Protein AF-A0A849E7L7-F1 (afdb_monomer)

Secondary structure (DSSP, 8-state):
--SSSSSTTEEEEEES-EE-TT--SS-HHHHHTTEEETTT-EESS--EEE-SHHHHHHHS--TTS----

Sequence (69 aa):
CRYGGCITCAGRLVSGSVRQPKGTALNKRQSQDGYILMCVAQPKEDCVVEVGVETHTNLYRNPFLGPLK

Solvent-accessible surface area (backbone atoms only — not comparable to full-atom values): 4245 Å² total; per-residue (Å²): 123,74,62,21,71,48,67,91,51,49,30,33,52,77,41,65,48,68,51,44,93,58,53,65,52,64,52,72,66,48,45,70,73,28,43,44,44,58,67,44,45,41,71,79,51,78,66,44,67,48,69,57,67,71,51,49,58,72,70,53,74,65,77,86,80,55,82,89,127

Mean predicted aligned error: 3.99 Å

Foldseek 3Di:
DLQQQACPQKWAWPDADWDAPRHDNADPVLVVSRIDRVSRIDGPDDIDIHDDDVRVPVRDDDCVPDDDD

pLDDT: mean 91.88, std 8.95, range [57.56, 98.19]

Radius of gyration: 12.21 Å; Cα contacts (8 Å, |Δi|>4): 110; chains: 1; bounding box: 25×21×37 Å

Nearest PDB structures (foldseek):
  1off-assembly1_A  TM=1.000E+00  e=1.695E-05  Synechocystis sp. PCC 6803
  6xtf-assembly1_D  TM=9.894E-01  e=2.692E-05  Gloeobacter violaceus PCC 7421
  4zho-assembly2_B  TM=9.870E-01  e=2.692E-05  Arabidopsis thaliana
  1iue-assembly2_B  TM=9.879E-01  e=3.281E-05  Plasmodium falciparum 3D7
  4itk-assembly1_A  TM=8.244E-01  e=4.565E-05  Chlamydomonas reinhardtii

Structure (mmCIF, N/CA/C/O backbone):
data_AF-A0A849E7L7-F1
#
_entry.id   AF-A0A849E7L7-F1
#
loop_
_atom_site.group_PDB
_atom_site.id
_atom_site.type_symbol
_atom_site.label_atom_id
_atom_site.label_alt_id
_atom_site.label_comp_id
_atom_site.label_asym_id
_atom_site.label_entity_id
_atom_site.label_seq_id
_atom_site.pdbx_PDB_ins_code
_atom_site.Cartn_x
_atom_site.Cartn_y
_atom_site.Cartn_z
_atom_site.occupancy
_atom_site.B_iso_or_equiv
_atom_site.auth_seq_id
_atom_site.auth_comp_id
_atom_site.auth_asym_id
_atom_site.auth_atom_id
_atom_site.pdbx_PDB_model_num
ATOM 1 N N . CYS A 1 1 ? 11.092 -4.592 0.049 1.00 95.38 1 CYS A N 1
ATOM 2 C CA . CYS A 1 1 ? 11.984 -3.843 0.961 1.00 95.38 1 CYS A CA 1
ATOM 3 C C . CYS A 1 1 ? 11.543 -3.869 2.436 1.00 95.38 1 CYS A C 1
ATOM 5 O O . CYS A 1 1 ? 12.401 -3.734 3.290 1.00 95.38 1 CYS A O 1
ATOM 7 N N . ARG A 1 2 ? 10.248 -4.061 2.759 1.00 95.62 2 ARG A N 1
ATOM 8 C CA . ARG A 1 2 ? 9.710 -4.118 4.142 1.00 95.62 2 ARG A CA 1
ATOM 9 C C . ARG A 1 2 ? 9.809 -2.825 4.972 1.00 95.62 2 ARG A C 1
ATOM 11 O O . ARG A 1 2 ? 9.514 -2.852 6.157 1.00 95.62 2 ARG A O 1
ATOM 18 N N . TYR A 1 3 ? 10.161 -1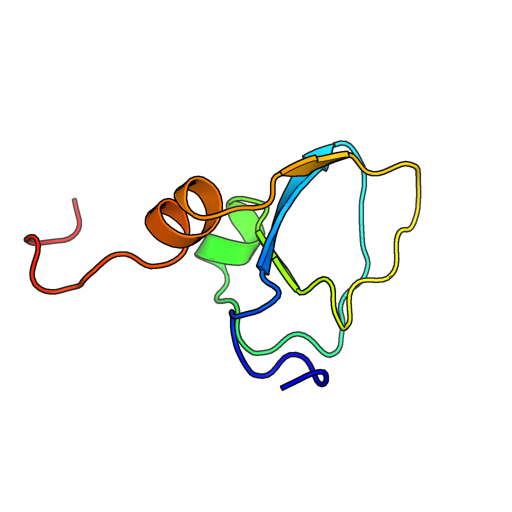.695 4.361 1.00 95.94 3 TYR A N 1
ATOM 19 C CA . TYR A 1 3 ? 10.173 -0.386 5.031 1.00 95.94 3 TYR A CA 1
ATOM 20 C C . TYR A 1 3 ? 9.351 0.684 4.295 1.00 95.94 3 TYR A C 1
ATOM 22 O O . TYR A 1 3 ? 9.449 1.858 4.623 1.00 95.94 3 TYR A O 1
ATOM 30 N N . GLY A 1 4 ? 8.538 0.301 3.301 1.00 96.62 4 GLY A N 1
ATOM 31 C CA . GLY A 1 4 ? 7.672 1.237 2.569 1.00 96.62 4 GLY A CA 1
ATOM 32 C C . GLY A 1 4 ? 8.329 1.986 1.399 1.00 96.62 4 GLY A C 1
ATOM 33 O O . GLY A 1 4 ? 7.694 2.864 0.825 1.00 96.62 4 GLY A O 1
ATOM 34 N N . GLY A 1 5 ? 9.564 1.633 1.022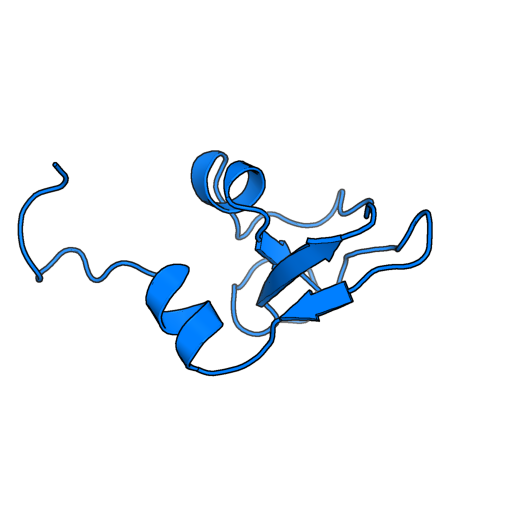 1.00 97.06 5 GLY A N 1
ATOM 35 C CA . GLY A 1 5 ? 10.316 2.264 -0.077 1.00 97.06 5 GLY A CA 1
ATOM 36 C C . GLY A 1 5 ? 10.275 1.552 -1.437 1.00 97.06 5 GLY A C 1
ATOM 37 O O . GLY A 1 5 ? 11.003 1.936 -2.342 1.00 97.06 5 GLY A O 1
ATOM 38 N N . CYS A 1 6 ? 9.474 0.499 -1.601 1.00 96.06 6 CYS A N 1
ATOM 39 C CA . CYS A 1 6 ? 9.230 -0.140 -2.899 1.00 96.06 6 CYS A CA 1
ATOM 40 C C . CYS A 1 6 ? 7.756 -0.539 -3.029 1.00 96.06 6 CYS A C 1
ATOM 42 O O . CYS A 1 6 ? 7.054 -0.622 -2.022 1.00 96.06 6 CYS A O 1
ATOM 44 N N . ILE A 1 7 ? 7.318 -0.888 -4.239 1.00 95.62 7 ILE A N 1
ATOM 45 C CA . ILE A 1 7 ? 5.922 -1.269 -4.516 1.00 95.62 7 ILE A CA 1
ATOM 46 C C . ILE A 1 7 ? 5.651 -2.781 -4.506 1.00 95.62 7 ILE A C 1
ATOM 48 O O . ILE A 1 7 ? 4.519 -3.183 -4.702 1.00 95.62 7 ILE A O 1
ATOM 52 N N . THR A 1 8 ? 6.641 -3.635 -4.223 1.00 95.38 8 THR A N 1
ATOM 53 C CA . THR A 1 8 ? 6.480 -5.108 -4.256 1.00 95.38 8 THR A CA 1
ATOM 54 C C . THR A 1 8 ? 5.367 -5.652 -3.352 1.00 95.38 8 THR A C 1
ATOM 56 O O . THR A 1 8 ? 4.815 -6.708 -3.621 1.00 95.38 8 THR A O 1
ATOM 59 N N . CYS A 1 9 ? 5.068 -4.975 -2.240 1.00 96.25 9 CYS A N 1
ATOM 60 C CA . CYS A 1 9 ? 4.000 -5.370 -1.317 1.00 96.25 9 CYS A CA 1
ATOM 61 C C . CYS A 1 9 ? 2.734 -4.524 -1.494 1.00 96.25 9 CYS A C 1
ATOM 63 O O . CYS A 1 9 ? 1.977 -4.358 -0.534 1.00 96.25 9 CYS A O 1
ATOM 65 N N . ALA A 1 10 ? 2.569 -3.877 -2.646 1.00 96.94 10 ALA A N 1
ATOM 66 C CA . ALA A 1 10 ? 1.411 -3.042 -2.878 1.00 96.94 10 ALA A CA 1
ATOM 67 C C . ALA A 1 10 ? 0.151 -3.899 -3.052 1.00 96.94 10 ALA A C 1
ATOM 69 O O . ALA A 1 10 ? 0.183 -4.965 -3.666 1.00 96.94 10 ALA A O 1
ATOM 70 N N . GLY A 1 11 ? -0.952 -3.411 -2.501 1.00 97.19 11 GLY A N 1
ATOM 71 C CA . GLY A 1 11 ? -2.298 -3.939 -2.703 1.00 97.19 11 GLY A CA 1
ATOM 72 C C . GLY A 1 11 ? -3.274 -2.784 -2.902 1.00 97.19 11 GLY A C 1
ATOM 73 O O . GLY A 1 11 ? -2.936 -1.642 -2.579 1.00 97.19 11 GLY A O 1
ATOM 74 N N . ARG A 1 12 ? -4.465 -3.062 -3.434 1.00 97.25 12 ARG A N 1
ATOM 75 C CA . ARG A 1 12 ? -5.531 -2.064 -3.591 1.00 97.25 12 ARG A CA 1
ATOM 76 C C . ARG A 1 12 ? -6.569 -2.256 -2.493 1.00 97.25 12 ARG A C 1
ATOM 78 O O . ARG A 1 12 ? -7.147 -3.329 -2.369 1.00 97.25 12 ARG A O 1
ATOM 85 N N . LEU A 1 13 ? -6.787 -1.226 -1.688 1.00 97.44 13 LEU A N 1
ATOM 86 C CA . LEU A 1 13 ? -7.796 -1.204 -0.639 1.00 97.44 13 LEU A CA 1
ATOM 87 C C . LEU A 1 13 ? -9.181 -1.058 -1.283 1.00 97.44 13 LEU A C 1
ATOM 89 O O . LEU A 1 13 ? -9.480 -0.036 -1.897 1.00 97.44 13 LEU A O 1
ATOM 93 N N . VAL A 1 14 ? -10.002 -2.101 -1.168 1.00 97.12 14 VAL A N 1
ATOM 94 C CA . VAL A 1 14 ? -11.377 -2.146 -1.687 1.00 97.12 14 VAL A CA 1
A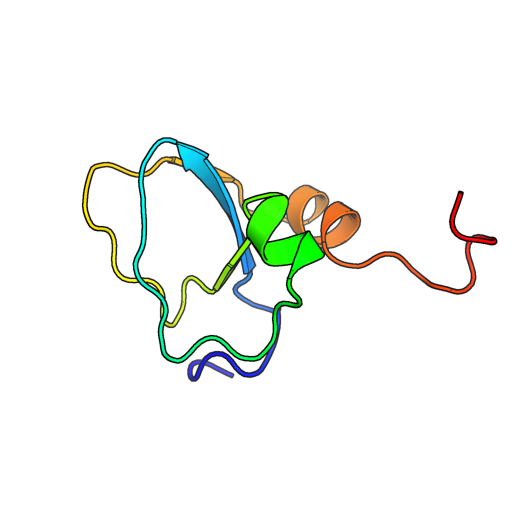TOM 95 C C . VAL A 1 14 ? -12.354 -1.573 -0.666 1.00 97.12 14 VAL A C 1
ATOM 97 O O . VAL A 1 14 ? -13.269 -0.839 -1.031 1.00 97.12 14 VAL A O 1
ATOM 100 N N . SER A 1 15 ? -12.150 -1.885 0.614 1.00 97.81 15 SER A N 1
ATOM 101 C CA . SER A 1 15 ? -12.934 -1.347 1.726 1.00 97.81 15 SER A CA 1
ATOM 102 C C . SER A 1 15 ? -12.100 -1.254 3.002 1.00 97.81 15 SER A C 1
ATOM 104 O O . SER A 1 15 ? -11.069 -1.921 3.129 1.00 97.81 15 SER A O 1
ATOM 106 N N . GLY A 1 16 ? -12.564 -0.424 3.936 1.00 97.25 16 GLY A N 1
ATOM 107 C CA . GLY A 1 16 ? -11.892 -0.135 5.198 1.00 97.25 16 GLY A CA 1
ATOM 108 C C . GLY A 1 16 ? -10.909 1.029 5.102 1.00 97.25 16 GLY A C 1
ATOM 109 O O . GLY A 1 16 ? -10.874 1.776 4.119 1.00 97.25 16 GLY A O 1
ATOM 110 N N . SER A 1 17 ? -10.076 1.177 6.128 1.00 97.19 17 SER A N 1
ATOM 111 C CA . SER A 1 17 ? -9.097 2.253 6.215 1.00 97.19 17 SER A CA 1
ATOM 112 C C . SER A 1 17 ? -7.820 1.805 6.911 1.00 97.19 17 SER A C 1
ATOM 114 O O . SER A 1 17 ? -7.811 1.020 7.861 1.00 97.19 17 SER A O 1
ATOM 116 N N . VAL A 1 18 ? -6.700 2.344 6.429 1.00 97.19 18 VAL A N 1
ATOM 117 C CA . VAL A 1 18 ? -5.368 2.035 6.950 1.00 97.19 18 VAL A CA 1
ATOM 118 C C . VAL A 1 18 ? -4.579 3.307 7.240 1.00 97.19 18 VAL A C 1
ATOM 120 O O . VAL A 1 18 ? -4.771 4.357 6.626 1.00 97.19 18 VAL A O 1
ATOM 123 N N . ARG A 1 19 ? -3.634 3.212 8.172 1.00 96.69 19 ARG A N 1
ATOM 124 C CA . ARG A 1 19 ? -2.621 4.229 8.455 1.00 96.69 19 ARG A CA 1
ATOM 125 C C . ARG A 1 19 ? -1.254 3.715 7.997 1.00 96.69 19 ARG A C 1
ATOM 127 O O . ARG A 1 19 ? -0.823 2.666 8.456 1.00 96.69 19 ARG A O 1
ATOM 134 N N . GLN A 1 20 ? -0.549 4.453 7.136 1.00 95.06 20 GLN A N 1
ATOM 135 C CA . GLN A 1 20 ? 0.754 4.030 6.583 1.00 95.06 20 GLN A CA 1
ATOM 136 C C . GLN A 1 20 ? 1.812 5.159 6.553 1.00 95.06 20 GLN A C 1
ATOM 138 O O . GLN A 1 20 ? 2.305 5.525 5.491 1.00 95.06 20 GLN A O 1
ATOM 143 N N . PRO A 1 21 ? 2.216 5.733 7.704 1.00 90.38 21 PRO A N 1
ATOM 144 C CA . PRO A 1 21 ? 3.064 6.934 7.749 1.00 90.38 21 PRO A CA 1
ATOM 145 C C . PRO A 1 21 ? 4.500 6.709 7.243 1.00 90.38 21 PRO A C 1
ATOM 147 O O . PRO A 1 21 ? 5.210 7.669 6.976 1.00 90.38 21 PRO A O 1
ATOM 150 N N . LYS A 1 22 ? 4.939 5.448 7.138 1.00 91.31 22 LYS A N 1
ATOM 151 C CA . LYS A 1 22 ? 6.267 5.060 6.632 1.00 91.31 22 LYS A CA 1
ATOM 152 C C . LYS A 1 22 ? 6.267 4.768 5.124 1.00 91.31 22 LYS A C 1
ATOM 154 O O . LYS A 1 22 ? 7.307 4.423 4.576 1.00 91.31 22 LYS A O 1
ATOM 159 N N . GLY A 1 23 ? 5.110 4.834 4.461 1.00 94.12 23 GLY A N 1
ATOM 160 C CA . GLY A 1 23 ? 5.002 4.556 3.033 1.00 94.12 23 GLY A CA 1
ATOM 161 C C . GLY A 1 23 ? 5.505 5.728 2.199 1.00 94.12 23 GLY A C 1
ATOM 162 O O . GLY A 1 23 ? 4.923 6.806 2.250 1.00 94.12 23 GLY A O 1
ATOM 163 N N . THR A 1 24 ? 6.568 5.515 1.424 1.00 96.00 24 THR A N 1
ATOM 164 C CA . THR A 1 24 ? 7.171 6.544 0.558 1.00 96.00 24 THR A CA 1
ATOM 165 C C . THR A 1 24 ? 7.148 6.171 -0.922 1.00 96.00 24 THR A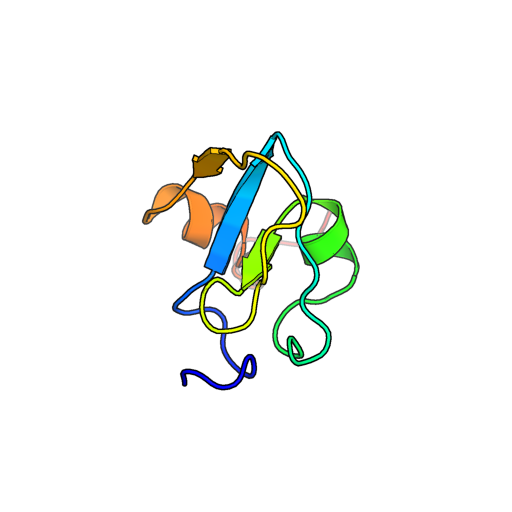 C 1
ATOM 167 O O . THR A 1 24 ? 7.337 7.035 -1.771 1.00 96.00 24 THR A O 1
ATOM 170 N N . ALA A 1 25 ? 6.903 4.897 -1.249 1.00 96.38 25 ALA A N 1
ATOM 171 C CA . ALA A 1 25 ? 6.950 4.404 -2.625 1.00 96.38 25 ALA A CA 1
ATOM 172 C C . ALA A 1 25 ? 5.750 4.815 -3.493 1.00 96.38 25 ALA A C 1
ATOM 174 O O . ALA A 1 25 ? 5.860 4.793 -4.716 1.00 96.38 25 ALA A O 1
ATOM 175 N N . LEU A 1 26 ? 4.607 5.139 -2.880 1.00 95.06 26 LEU A N 1
ATOM 176 C CA . LEU A 1 26 ? 3.389 5.513 -3.598 1.00 95.06 26 LEU A CA 1
ATOM 177 C C . LEU A 1 26 ? 3.309 7.028 -3.767 1.00 95.06 26 LEU A C 1
ATOM 179 O O . LEU A 1 26 ? 3.508 7.784 -2.817 1.00 95.06 26 LEU A O 1
ATOM 183 N N . ASN A 1 27 ? 2.959 7.473 -4.970 1.00 93.38 27 ASN A N 1
ATOM 184 C CA . ASN A 1 27 ? 2.640 8.877 -5.211 1.00 93.38 27 ASN A CA 1
ATOM 185 C C . ASN A 1 27 ? 1.189 9.207 -4.793 1.00 93.38 27 ASN A C 1
ATOM 187 O O . ASN A 1 27 ? 0.404 8.329 -4.419 1.00 93.38 27 ASN A O 1
ATOM 191 N N . LYS A 1 28 ? 0.822 10.497 -4.854 1.00 91.69 28 LYS A N 1
ATOM 192 C CA . LYS A 1 28 ? -0.515 10.970 -4.447 1.00 91.69 28 LYS A CA 1
ATOM 193 C C . LYS A 1 28 ? -1.640 10.308 -5.240 1.00 91.69 28 LYS A C 1
ATOM 195 O O . LYS A 1 28 ? -2.615 9.891 -4.631 1.00 91.69 28 LYS A O 1
ATOM 200 N N . ARG A 1 29 ? -1.478 10.170 -6.560 1.00 92.12 29 ARG A N 1
ATOM 201 C CA . ARG A 1 29 ? -2.470 9.533 -7.435 1.00 92.12 29 ARG A CA 1
ATOM 202 C C . ARG A 1 29 ? -2.689 8.075 -7.043 1.00 92.12 29 ARG A C 1
ATOM 204 O O . ARG A 1 29 ? -3.812 7.683 -6.791 1.00 92.12 29 ARG A O 1
ATOM 211 N N . GLN A 1 30 ? -1.617 7.297 -6.909 1.00 94.81 30 GLN A N 1
ATOM 212 C CA . GLN A 1 30 ? -1.709 5.888 -6.513 1.00 94.81 30 GLN A CA 1
ATOM 213 C C . GLN A 1 30 ? -2.357 5.734 -5.129 1.00 94.81 30 GLN A C 1
ATOM 215 O O . GLN A 1 30 ? -3.185 4.856 -4.922 1.00 94.81 30 GLN A O 1
ATOM 220 N N . SER A 1 31 ? -2.031 6.618 -4.185 1.00 94.19 31 SER A N 1
ATOM 221 C CA . SER A 1 31 ? -2.671 6.601 -2.863 1.00 94.19 31 SER A CA 1
ATOM 222 C C . SER A 1 31 ? -4.168 6.941 -2.938 1.00 94.19 31 SER A C 1
ATOM 224 O O . SER A 1 31 ? -4.962 6.348 -2.216 1.00 94.19 31 SER A O 1
ATOM 226 N N . GLN A 1 32 ? -4.560 7.872 -3.816 1.00 93.25 32 GLN A N 1
ATOM 227 C CA . GLN A 1 32 ? -5.962 8.232 -4.076 1.00 93.25 32 GLN A CA 1
ATOM 228 C C . GLN A 1 32 ? -6.728 7.119 -4.803 1.00 93.25 32 GLN A C 1
ATOM 230 O O . GLN A 1 32 ? -7.891 6.893 -4.490 1.00 93.25 32 GLN A O 1
ATOM 235 N N . ASP A 1 33 ? -6.062 6.374 -5.688 1.00 94.25 33 ASP A N 1
ATOM 236 C CA . ASP A 1 33 ? -6.597 5.190 -6.378 1.00 94.25 33 ASP A CA 1
ATOM 237 C C . ASP A 1 33 ? -6.735 3.967 -5.434 1.00 94.25 33 ASP A C 1
ATOM 239 O O . ASP A 1 33 ? -7.089 2.866 -5.863 1.00 94.25 33 ASP A O 1
ATOM 243 N N . GLY A 1 34 ? -6.457 4.145 -4.136 1.00 95.56 34 GLY A N 1
ATOM 244 C CA . GLY A 1 34 ? -6.645 3.139 -3.093 1.00 95.56 34 GLY A CA 1
ATOM 245 C C . GLY A 1 34 ? -5.452 2.211 -2.886 1.00 95.56 34 GLY A C 1
ATOM 246 O O . GLY A 1 34 ? -5.572 1.227 -2.160 1.00 95.56 34 GLY A O 1
ATOM 247 N N . TYR A 1 35 ? -4.290 2.479 -3.486 1.00 97.25 35 TYR A N 1
ATOM 248 C CA . TYR A 1 35 ? -3.119 1.634 -3.264 1.00 97.25 35 TYR A CA 1
ATOM 249 C C . TYR A 1 35 ? -2.492 1.865 -1.886 1.00 97.25 35 TYR A C 1
ATOM 251 O O . TYR A 1 35 ? -2.318 2.993 -1.417 1.00 97.25 35 TYR A O 1
ATOM 259 N N . ILE A 1 36 ? -2.100 0.764 -1.249 1.00 97.69 36 ILE A N 1
ATOM 260 C CA . ILE A 1 36 ? -1.473 0.738 0.073 1.00 97.69 36 ILE A CA 1
ATOM 261 C C . ILE A 1 36 ? -0.227 -0.145 0.062 1.00 97.69 36 ILE A C 1
ATOM 263 O O . ILE A 1 36 ? -0.125 -1.090 -0.718 1.00 97.69 36 ILE A O 1
ATOM 267 N N . LEU A 1 37 ? 0.727 0.135 0.951 1.00 97.75 37 LEU A N 1
ATOM 268 C CA . LEU A 1 37 ? 1.922 -0.687 1.140 1.00 97.75 37 LEU A CA 1
ATOM 269 C C . LEU A 1 37 ? 1.736 -1.598 2.351 1.00 97.75 37 LEU A C 1
ATOM 271 O O . LEU A 1 37 ? 1.987 -1.195 3.487 1.00 97.75 37 LEU A O 1
ATOM 275 N N . MET A 1 38 ? 1.359 -2.853 2.107 1.00 96.69 38 MET A N 1
ATOM 276 C CA . MET A 1 38 ? 0.977 -3.794 3.169 1.00 96.69 38 MET A CA 1
ATOM 277 C C . MET A 1 38 ? 2.071 -4.020 4.222 1.00 96.69 38 MET A C 1
ATOM 279 O O . MET A 1 38 ? 1.764 -4.277 5.378 1.00 96.69 38 MET A O 1
ATOM 283 N N . CYS A 1 39 ? 3.354 -3.870 3.870 1.00 97.31 39 CYS A N 1
ATOM 284 C CA . CYS A 1 39 ? 4.445 -4.046 4.836 1.00 97.31 39 CYS A CA 1
ATOM 285 C C . CYS A 1 39 ? 4.517 -2.966 5.932 1.00 97.31 39 CYS A C 1
ATOM 287 O O . CYS A 1 39 ? 5.203 -3.171 6.930 1.00 97.31 39 CYS A O 1
ATOM 289 N N . VAL A 1 40 ? 3.859 -1.818 5.742 1.00 97.44 40 VAL A N 1
ATOM 290 C CA . VAL A 1 40 ? 3.856 -0.691 6.694 1.00 97.44 40 VAL A CA 1
ATOM 291 C C . VAL A 1 40 ? 2.455 -0.125 6.957 1.00 97.44 40 VAL A C 1
ATOM 293 O O . VAL A 1 40 ? 2.324 0.856 7.692 1.00 97.44 40 VAL A O 1
ATOM 296 N N . ALA A 1 41 ? 1.420 -0.716 6.360 1.00 97.50 41 ALA A N 1
ATOM 297 C CA . ALA A 1 41 ? 0.032 -0.339 6.574 1.00 97.50 41 ALA A CA 1
ATOM 298 C C . ALA A 1 41 ? -0.505 -0.971 7.861 1.00 97.50 41 ALA A C 1
ATOM 300 O O . ALA A 1 41 ? -0.366 -2.169 8.089 1.00 97.50 41 ALA A O 1
ATOM 301 N N . GLN A 1 42 ? -1.127 -0.147 8.699 1.00 97.44 42 GLN A N 1
ATOM 302 C CA . GLN A 1 42 ? -1.806 -0.561 9.921 1.00 97.44 42 GLN A CA 1
ATOM 303 C C . GLN A 1 42 ? -3.315 -0.369 9.728 1.00 97.44 42 GLN A C 1
ATOM 305 O O . GLN A 1 42 ? -3.726 0.774 9.499 1.00 97.44 42 GLN A O 1
ATOM 310 N N . PRO A 1 43 ? -4.137 -1.431 9.785 1.00 97.38 43 PRO A N 1
ATOM 311 C CA . PRO A 1 43 ? -5.584 -1.299 9.649 1.00 97.38 43 PRO A CA 1
ATOM 312 C C . PRO A 1 43 ? -6.161 -0.512 10.828 1.00 97.38 43 PRO A C 1
ATOM 314 O O . PRO A 1 43 ? -5.694 -0.638 11.960 1.00 97.38 43 PRO A O 1
ATOM 317 N N . LYS A 1 44 ? -7.156 0.330 10.550 1.00 97.69 44 LYS A N 1
ATOM 318 C CA . LYS A 1 44 ? -7.955 1.027 11.570 1.00 97.69 44 LYS A CA 1
ATOM 319 C C . LYS A 1 44 ? -9.314 0.366 11.801 1.00 97.69 44 LYS A C 1
ATOM 321 O O . LYS A 1 44 ? -9.939 0.619 12.823 1.00 97.69 44 LYS A O 1
ATOM 326 N N . GLU A 1 45 ? -9.742 -0.450 10.850 1.00 97.31 45 GLU A N 1
ATOM 327 C CA . GLU A 1 45 ? -11.005 -1.179 10.820 1.00 97.31 45 GLU A CA 1
ATOM 328 C C . GLU A 1 45 ? -10.852 -2.396 9.898 1.00 97.31 45 GLU A C 1
ATOM 330 O O . GLU A 1 45 ? -9.769 -2.628 9.344 1.00 97.31 45 GLU A O 1
ATOM 335 N N . ASP A 1 46 ? -11.928 -3.157 9.717 1.00 98.19 46 ASP A N 1
ATOM 336 C CA . ASP A 1 46 ? -11.949 -4.295 8.803 1.00 98.19 46 ASP A CA 1
ATOM 337 C C . ASP A 1 46 ? -11.656 -3.840 7.370 1.00 98.19 46 ASP A C 1
ATOM 339 O O . ASP A 1 46 ? -12.299 -2.938 6.833 1.00 98.19 46 ASP A O 1
ATOM 343 N N . CYS A 1 47 ? -10.650 -4.462 6.754 1.00 97.81 47 CYS A N 1
ATOM 344 C CA . CYS A 1 47 ? -10.162 -4.084 5.434 1.00 97.81 47 CYS A CA 1
ATOM 345 C C . CYS A 1 47 ? -10.296 -5.241 4.448 1.00 97.81 47 CYS A C 1
ATOM 347 O O . CYS A 1 47 ? -9.909 -6.371 4.748 1.00 97.81 47 CYS A O 1
ATOM 349 N N . VAL A 1 48 ? -10.737 -4.930 3.231 1.00 97.94 48 VAL A N 1
ATOM 350 C CA . VAL A 1 48 ? -10.652 -5.840 2.083 1.00 97.94 48 VAL A CA 1
ATOM 351 C C . VAL A 1 48 ? -9.595 -5.300 1.134 1.00 97.94 48 VAL A C 1
ATOM 353 O O . VAL A 1 48 ? -9.651 -4.140 0.724 1.00 97.94 48 VAL A O 1
ATOM 356 N N . VAL A 1 49 ? -8.613 -6.134 0.794 1.00 97.50 49 VAL A N 1
ATOM 357 C CA . VAL A 1 49 ? -7.477 -5.746 -0.047 1.00 97.50 49 VAL A CA 1
ATOM 358 C C . VA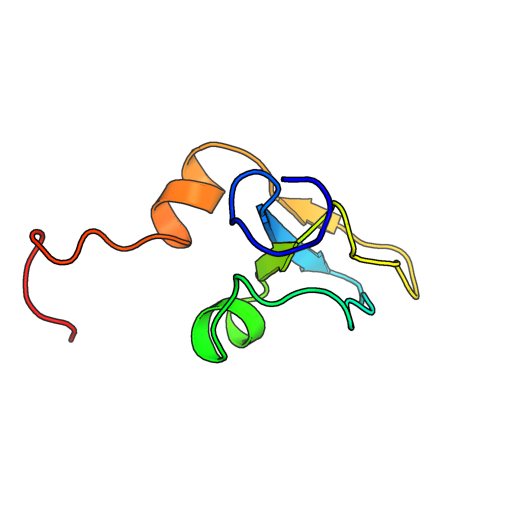L A 1 49 ? -7.369 -6.701 -1.226 1.00 97.50 49 VAL A C 1
ATOM 360 O O . VAL A 1 49 ? -7.242 -7.910 -1.049 1.00 97.50 49 VAL A O 1
ATOM 363 N N . GLU A 1 50 ? -7.375 -6.145 -2.430 1.00 97.00 50 GLU A N 1
ATOM 364 C CA . GLU A 1 50 ? -7.025 -6.862 -3.648 1.00 97.00 50 GLU A CA 1
ATOM 365 C C . GLU A 1 50 ? -5.507 -6.949 -3.794 1.00 97.00 50 GLU A C 1
ATOM 367 O O . GLU A 1 50 ? -4.780 -5.959 -3.646 1.00 97.00 50 GLU A O 1
ATOM 372 N N . VAL A 1 51 ? -5.036 -8.151 -4.114 1.00 94.94 51 VAL A N 1
ATOM 373 C CA . VAL A 1 51 ? -3.624 -8.467 -4.316 1.00 94.94 51 VAL A CA 1
ATOM 374 C C . VAL A 1 51 ? -3.452 -9.275 -5.594 1.00 94.94 51 VAL A C 1
ATOM 376 O O . VAL A 1 51 ? -4.359 -9.981 -6.025 1.00 94.94 51 VAL A O 1
ATOM 379 N N . GLY A 1 52 ? -2.254 -9.217 -6.170 1.00 92.62 52 GLY A N 1
ATOM 380 C CA . GLY A 1 52 ? -1.889 -10.027 -7.327 1.00 92.62 52 GLY A CA 1
ATOM 381 C C . GLY A 1 52 ? -1.310 -9.213 -8.476 1.00 92.62 52 GLY A C 1
ATOM 382 O O . GLY A 1 52 ? -0.997 -8.024 -8.342 1.00 92.62 52 GLY A O 1
ATOM 383 N N . VAL A 1 53 ? -1.137 -9.900 -9.607 1.00 89.19 53 VAL A N 1
ATOM 384 C CA . VAL A 1 53 ? -0.525 -9.346 -10.822 1.00 89.19 53 VAL A CA 1
ATOM 385 C C . VAL A 1 53 ? -1.383 -8.225 -11.393 1.00 89.19 53 VAL A C 1
ATOM 387 O O . VAL A 1 53 ? -0.856 -7.164 -11.701 1.00 89.19 53 VAL A O 1
ATOM 390 N N . GLU A 1 54 ? -2.701 -8.412 -11.460 1.00 87.00 54 GLU A N 1
ATOM 391 C CA . GLU A 1 54 ? -3.632 -7.413 -12.000 1.00 87.00 54 GLU A CA 1
ATOM 392 C C . GLU A 1 54 ? -3.564 -6.089 -11.225 1.00 87.00 54 GLU A C 1
ATOM 394 O O . GLU A 1 54 ? -3.495 -5.011 -11.818 1.00 87.00 54 GLU A O 1
ATOM 399 N N . THR A 1 55 ? -3.465 -6.164 -9.895 1.00 89.38 55 THR A N 1
ATOM 400 C CA . THR A 1 55 ? -3.259 -5.000 -9.025 1.00 89.38 55 THR A CA 1
ATOM 401 C C . THR A 1 55 ? -1.955 -4.268 -9.356 1.00 89.38 55 THR A C 1
ATOM 403 O O . THR A 1 55 ? -1.932 -3.042 -9.428 1.00 89.38 55 THR A O 1
ATOM 406 N N . HIS A 1 56 ? -0.863 -5.000 -9.597 1.00 89.25 56 HIS A N 1
ATOM 407 C CA . HIS A 1 56 ? 0.433 -4.403 -9.938 1.00 89.25 56 HIS A CA 1
ATOM 408 C C . HIS A 1 56 ? 0.458 -3.807 -11.350 1.00 89.25 56 HIS A C 1
ATOM 410 O O . HIS A 1 56 ? 1.049 -2.742 -11.541 1.00 89.25 56 HIS A O 1
ATOM 416 N N . THR A 1 57 ? -0.213 -4.442 -12.313 1.00 87.62 57 THR A N 1
ATOM 417 C CA . THR A 1 57 ? -0.371 -3.925 -13.681 1.00 87.62 57 THR A CA 1
ATOM 418 C C . THR A 1 57 ? -1.080 -2.573 -13.684 1.00 87.62 57 THR A C 1
ATOM 420 O O . THR A 1 57 ? -0.695 -1.674 -14.427 1.00 87.62 57 THR A O 1
ATOM 423 N N . ASN A 1 58 ? -2.080 -2.397 -12.819 1.00 87.88 58 ASN A N 1
ATOM 424 C CA . ASN A 1 58 ? -2.812 -1.137 -12.704 1.00 87.88 58 ASN A CA 1
ATOM 425 C C . ASN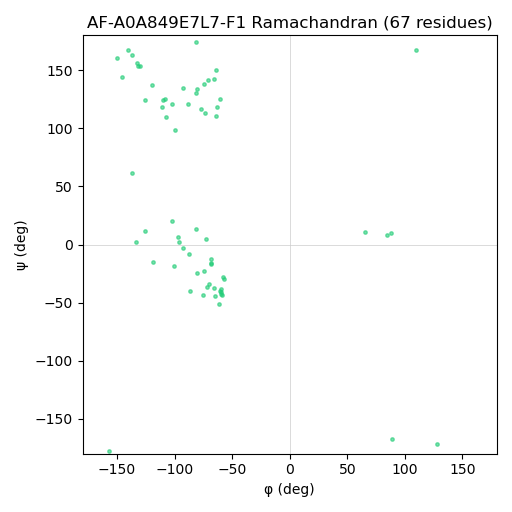 A 1 58 ? -2.072 -0.084 -11.854 1.00 87.88 58 ASN A C 1
ATOM 427 O O . ASN A 1 58 ? -2.290 1.114 -12.034 1.00 87.88 58 ASN A O 1
ATOM 431 N N . LEU A 1 59 ? -1.185 -0.506 -10.946 1.00 89.25 59 LEU A N 1
ATOM 432 C CA . LEU A 1 59 ? -0.383 0.385 -10.100 1.00 89.25 59 LEU A CA 1
ATOM 433 C C . LEU A 1 59 ? 0.764 1.054 -10.865 1.00 89.25 59 LEU A C 1
ATOM 435 O O . LEU A 1 59 ? 1.054 2.240 -10.668 1.00 89.25 59 LEU A O 1
ATOM 439 N N . TYR A 1 60 ? 1.460 0.271 -11.688 1.00 83.25 60 TYR A N 1
ATOM 440 C CA . 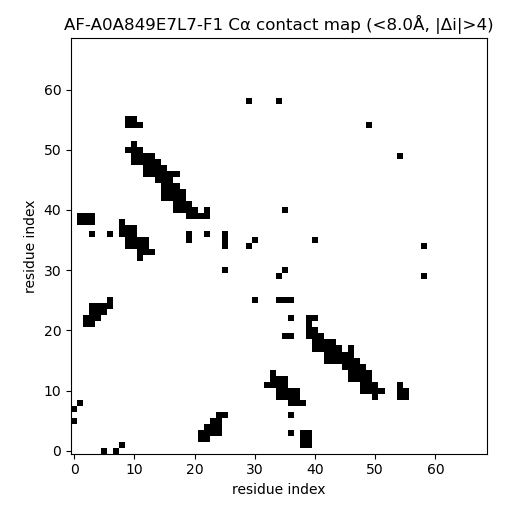TYR A 1 60 ? 2.589 0.730 -12.481 1.00 83.25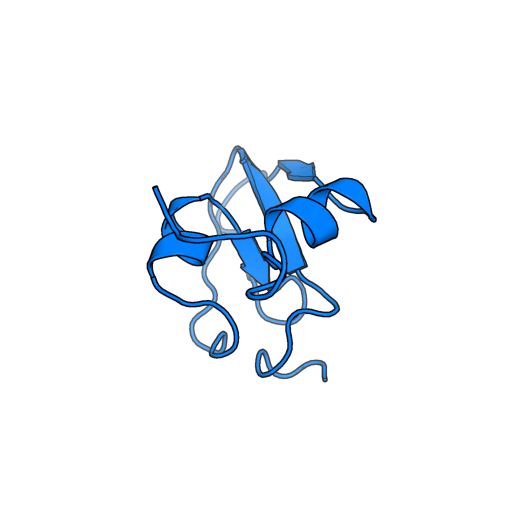 60 TYR A CA 1
ATOM 441 C C . TYR A 1 60 ? 2.182 0.820 -13.945 1.00 83.25 60 TYR A C 1
ATOM 443 O O . TYR A 1 60 ? 2.023 -0.183 -14.636 1.00 83.25 60 TYR A O 1
ATOM 451 N N . ARG A 1 61 ? 2.072 2.050 -14.443 1.00 77.50 61 ARG A N 1
ATOM 452 C CA . ARG A 1 61 ? 1.869 2.287 -15.867 1.00 77.50 61 ARG A CA 1
ATOM 453 C C . ARG A 1 61 ? 3.221 2.382 -16.555 1.00 77.50 61 ARG A C 1
ATOM 455 O O . ARG A 1 61 ? 4.019 3.261 -16.236 1.00 77.50 61 ARG A O 1
ATOM 462 N N . ASN A 1 62 ? 3.453 1.498 -17.517 1.00 80.69 62 ASN A N 1
ATOM 463 C CA . ASN A 1 62 ? 4.641 1.558 -18.354 1.00 80.69 62 ASN A CA 1
ATOM 464 C C . ASN A 1 62 ? 4.624 2.869 -19.180 1.00 80.69 62 ASN A C 1
ATOM 466 O O . ASN A 1 62 ? 3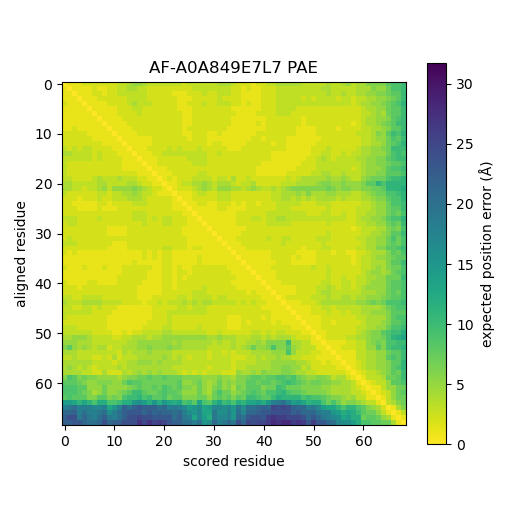.710 3.056 -19.990 1.00 80.69 62 ASN A O 1
ATOM 470 N N . PRO A 1 63 ? 5.613 3.766 -19.003 1.00 74.88 63 PRO A N 1
ATOM 471 C CA . PRO A 1 63 ? 5.659 5.061 -19.683 1.00 74.88 63 PRO A CA 1
ATOM 472 C C . PRO A 1 63 ? 5.898 4.954 -21.199 1.00 74.88 63 PRO A C 1
ATOM 474 O O . PRO A 1 63 ? 5.703 5.931 -21.915 1.00 74.88 63 PRO A O 1
ATOM 477 N N . PHE A 1 64 ? 6.281 3.779 -21.703 1.00 82.06 64 PHE A N 1
ATOM 478 C CA . PHE A 1 64 ? 6.495 3.518 -23.128 1.00 82.06 64 PHE A CA 1
ATOM 479 C C . PHE A 1 64 ? 5.221 3.075 -23.869 1.00 82.06 64 PHE A C 1
ATOM 481 O O . PHE A 1 64 ? 5.231 3.006 -25.093 1.00 82.06 64 PHE A O 1
ATOM 488 N N . LEU A 1 65 ? 4.110 2.806 -23.165 1.00 76.81 65 LEU A N 1
ATOM 489 C CA . LEU A 1 65 ? 2.831 2.383 -23.769 1.00 76.81 65 LEU A CA 1
ATOM 490 C C . LEU A 1 65 ? 1.979 3.548 -24.324 1.00 76.81 65 LEU A C 1
ATOM 492 O O . LEU A 1 65 ? 0.806 3.361 -24.643 1.00 76.81 65 LEU A O 1
ATOM 496 N N . GLY A 1 66 ? 2.558 4.744 -24.463 1.00 70.31 66 GLY A N 1
ATOM 497 C CA . GLY A 1 66 ? 1.916 5.929 -25.041 1.00 70.31 66 GLY A CA 1
ATOM 498 C C . GLY A 1 66 ? 1.606 7.034 -24.020 1.00 70.31 66 GLY A C 1
ATOM 499 O O . GLY A 1 66 ? 1.698 6.813 -22.809 1.00 70.31 66 GLY A O 1
ATOM 500 N N . PRO A 1 67 ? 1.263 8.248 -24.496 1.00 67.19 67 PRO A N 1
ATOM 501 C CA . PRO A 1 67 ? 1.112 9.423 -23.643 1.00 67.19 67 PRO A CA 1
ATOM 502 C C . PRO A 1 67 ? -0.029 9.280 -22.624 1.00 67.19 67 PRO A C 1
ATOM 504 O O . PRO A 1 67 ? -1.038 8.604 -22.854 1.00 67.19 67 PRO A O 1
ATOM 507 N N . LEU A 1 68 ? 0.143 9.942 -21.476 1.00 58.62 68 LEU A N 1
ATOM 508 C CA . LEU A 1 68 ? -0.894 10.092 -20.457 1.00 58.62 68 LEU A CA 1
ATOM 509 C C . LEU A 1 68 ? -2.047 10.910 -21.065 1.00 58.62 68 LEU A C 1
ATOM 511 O O . LEU A 1 68 ? -1.865 12.091 -21.346 1.00 58.62 68 LEU A O 1
ATOM 515 N N . LYS A 1 69 ? -3.197 10.271 -21.307 1.00 57.56 69 LYS A N 1
ATOM 516 C CA . LYS A 1 69 ? -4.473 10.985 -21.447 1.00 57.56 69 LYS A CA 1
ATOM 517 C C . LYS A 1 69 ? -4.915 11.503 -20.086 1.00 57.56 69 LYS A C 1
ATOM 519 O O . LYS A 1 69 ? -4.704 10.751 -19.100 1.00 57.56 69 LYS A O 1
#